Protein AF-V2XXE6-F1 (afdb_monomer)

pLDDT: mean 72.8, std 18.1, range [34.09, 96.5]

Sequence (90 aa):
MNDNEKKSGDWKLIVGGIALIVVLFIGIKFIFWGLDQAIPKPPADVSQSVPDTSTGGEEAPSFCVHCGKALPDSFQWGQFCPYCGEKNEQ

Structure (mmCIF, N/CA/C/O backbone):
data_AF-V2XXE6-F1
#
_entry.id   AF-V2XXE6-F1
#
loop_
_atom_site.group_PDB
_atom_site.id
_atom_site.type_symbol
_atom_site.label_atom_id
_atom_site.label_alt_id
_atom_site.label_comp_id
_atom_site.label_asym_id
_atom_site.label_entity_id
_atom_site.label_seq_id
_atom_site.pdbx_PDB_ins_code
_atom_site.Cartn_x
_atom_site.Cartn_y
_atom_site.Cartn_z
_atom_site.occupancy
_atom_site.B_iso_or_equiv
_atom_site.auth_seq_id
_atom_site.auth_comp_id
_atom_site.auth_asym_id
_atom_site.auth_atom_id
_atom_site.pdbx_PDB_model_num
ATOM 1 N N . MET A 1 1 ? 31.738 3.561 -41.511 1.00 34.09 1 MET A N 1
ATOM 2 C CA . MET A 1 1 ? 31.371 2.414 -40.653 1.00 34.09 1 MET A CA 1
ATOM 3 C C . MET A 1 1 ? 29.912 2.600 -40.249 1.00 34.09 1 MET A C 1
ATOM 5 O O . MET A 1 1 ? 29.535 3.740 -40.031 1.00 34.09 1 MET A O 1
ATOM 9 N N . ASN A 1 2 ? 29.089 1.547 -40.277 1.00 50.78 2 ASN A N 1
ATOM 10 C CA . ASN A 1 2 ? 27.645 1.612 -40.008 1.00 50.78 2 ASN A CA 1
ATOM 11 C C . ASN A 1 2 ? 27.385 1.178 -38.552 1.00 50.78 2 ASN A C 1
ATOM 13 O O . ASN A 1 2 ? 27.733 0.061 -38.185 1.00 50.78 2 ASN A O 1
ATOM 17 N N . ASP A 1 3 ? 26.830 2.063 -37.722 1.00 59.06 3 ASP A N 1
ATOM 18 C CA . ASP A 1 3 ? 26.731 1.912 -36.255 1.00 59.06 3 ASP A CA 1
ATOM 19 C C . ASP A 1 3 ? 25.469 1.165 -35.769 1.00 59.06 3 ASP A C 1
ATOM 21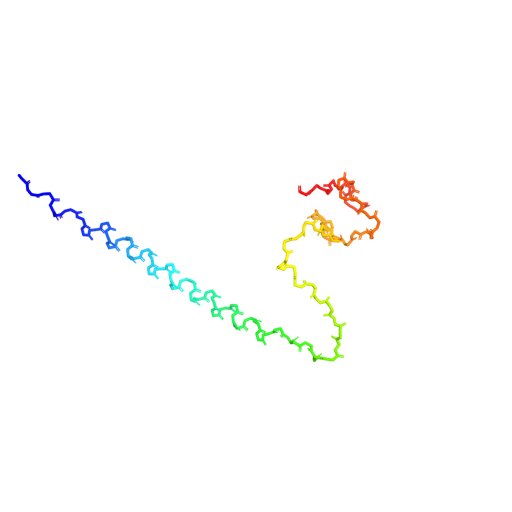 O O . ASP A 1 3 ? 25.002 1.350 -34.644 1.00 59.06 3 ASP A O 1
ATOM 25 N N . ASN A 1 4 ? 24.872 0.309 -36.59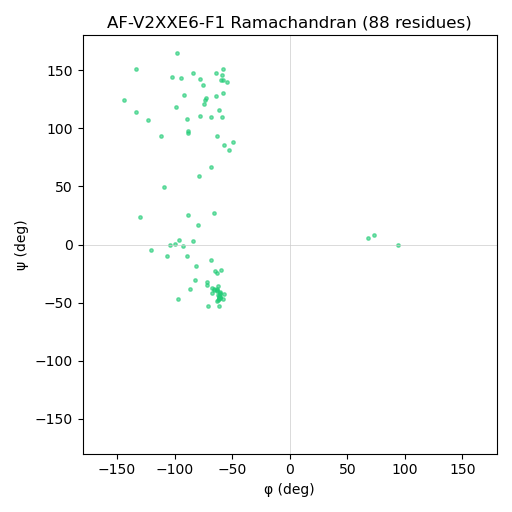5 1.00 62.06 4 ASN A N 1
ATOM 26 C CA . ASN A 1 4 ? 23.556 -0.283 -36.328 1.00 62.06 4 ASN A CA 1
ATOM 27 C C . ASN A 1 4 ? 23.574 -1.652 -35.612 1.00 62.06 4 ASN A C 1
ATOM 29 O O . ASN A 1 4 ? 22.508 -2.174 -35.291 1.00 62.06 4 ASN A O 1
ATOM 33 N N . GLU A 1 5 ? 24.739 -2.229 -35.302 1.00 58.81 5 GLU A N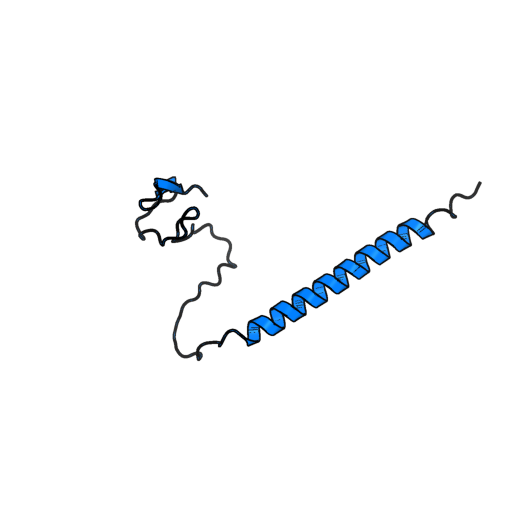 1
ATOM 34 C CA . GLU A 1 5 ? 24.832 -3.639 -34.872 1.00 58.81 5 GLU A CA 1
ATOM 35 C C . GLU A 1 5 ? 24.943 -3.903 -33.355 1.00 58.81 5 GLU A C 1
ATOM 37 O O . GLU A 1 5 ? 24.971 -5.059 -32.940 1.00 58.81 5 GLU A O 1
ATOM 42 N N . LYS A 1 6 ? 24.938 -2.882 -32.481 1.00 56.19 6 LYS A N 1
ATOM 43 C CA . LYS A 1 6 ? 25.158 -3.084 -31.023 1.00 56.19 6 LYS A CA 1
ATOM 44 C C . LYS A 1 6 ? 23.917 -3.011 -30.116 1.00 56.19 6 LYS A C 1
ATOM 46 O O . LYS A 1 6 ? 24.043 -3.212 -28.914 1.00 56.19 6 LYS A O 1
ATOM 51 N N . LYS A 1 7 ? 22.709 -2.763 -30.641 1.00 58.62 7 LYS A N 1
ATOM 52 C CA . LYS A 1 7 ? 21.525 -2.421 -29.810 1.00 58.62 7 LYS A CA 1
ATOM 53 C C . LYS A 1 7 ? 20.578 -3.587 -29.463 1.00 58.62 7 LYS A C 1
ATOM 55 O O . LYS A 1 7 ? 19.525 -3.365 -28.874 1.00 58.62 7 LYS A O 1
ATOM 60 N N . SER A 1 8 ? 20.886 -4.830 -29.833 1.00 61.66 8 SER A N 1
ATOM 61 C CA . SER A 1 8 ? 19.959 -5.960 -29.615 1.00 61.66 8 SER A CA 1
ATOM 62 C C . SER A 1 8 ? 20.022 -6.550 -28.198 1.00 61.66 8 SER A C 1
ATOM 64 O O . SER A 1 8 ? 19.007 -7.034 -27.694 1.00 61.66 8 SER A O 1
ATOM 66 N N . GLY A 1 9 ? 21.189 -6.488 -27.545 1.00 68.81 9 GLY A N 1
ATOM 67 C CA . GLY A 1 9 ? 21.412 -7.020 -26.194 1.00 68.81 9 GLY A CA 1
ATOM 68 C C . GLY A 1 9 ? 20.722 -6.199 -25.103 1.00 68.81 9 GLY A C 1
ATOM 69 O O . GLY A 1 9 ? 19.917 -6.740 -24.346 1.00 68.81 9 GLY A O 1
ATOM 70 N N . ASP A 1 10 ? 20.956 -4.884 -25.083 1.00 78.06 10 ASP A N 1
ATOM 71 C CA . ASP A 1 10 ? 20.334 -3.979 -24.104 1.00 78.06 10 ASP A CA 1
ATOM 72 C C . ASP A 1 10 ? 18.809 -3.937 -24.235 1.00 78.06 10 ASP A C 1
ATOM 74 O O . ASP A 1 10 ? 18.093 -3.957 -23.237 1.00 78.06 10 ASP A O 1
ATOM 78 N N . TRP A 1 11 ? 18.280 -3.964 -25.463 1.00 80.31 11 TRP A N 1
ATOM 79 C CA . TRP A 1 11 ? 16.832 -3.988 -25.686 1.00 80.31 11 TRP A CA 1
ATOM 80 C C . TRP A 1 11 ? 16.179 -5.257 -25.125 1.00 80.31 11 TRP A C 1
ATOM 82 O O . TRP A 1 11 ? 15.096 -5.198 -24.544 1.00 80.31 11 TRP A O 1
ATOM 92 N N . LYS A 1 12 ? 16.847 -6.410 -25.252 1.00 82.88 12 LYS A N 1
ATOM 93 C CA . LYS A 1 12 ? 16.378 -7.675 -24.670 1.00 82.88 12 LYS A CA 1
ATOM 94 C C . LYS A 1 12 ? 16.381 -7.649 -23.143 1.00 82.88 12 LYS A C 1
ATOM 96 O O . LYS A 1 12 ? 15.443 -8.173 -22.548 1.00 82.88 12 LYS A O 1
ATOM 101 N N . LEU A 1 13 ? 17.383 -7.033 -22.514 1.00 85.19 13 LEU A N 1
ATOM 102 C CA . LEU A 1 13 ? 17.433 -6.882 -21.056 1.00 85.19 13 LEU A CA 1
ATOM 103 C C . LEU A 1 13 ? 16.330 -5.950 -20.542 1.00 85.19 13 LEU A C 1
ATOM 105 O O . LEU A 1 13 ? 15.664 -6.279 -19.564 1.00 85.19 13 LEU A O 1
ATOM 109 N N . ILE A 1 14 ? 16.074 -4.842 -21.241 1.00 87.25 14 ILE A N 1
ATOM 110 C CA . ILE A 1 14 ? 14.990 -3.908 -20.905 1.00 87.25 14 ILE A CA 1
ATOM 111 C C . ILE A 1 14 ? 13.625 -4.599 -21.032 1.00 87.25 14 ILE A C 1
ATOM 113 O O . ILE A 1 14 ? 12.824 -4.557 -20.101 1.00 87.25 14 ILE A O 1
ATOM 117 N N . VAL A 1 15 ? 13.370 -5.290 -22.149 1.00 91.31 15 VAL A N 1
ATOM 118 C CA . VAL A 1 15 ? 12.117 -6.036 -22.361 1.00 91.31 15 VAL A CA 1
ATOM 119 C C . VAL A 1 15 ? 11.956 -7.164 -21.338 1.00 91.31 15 VAL A C 1
ATOM 121 O O . VAL A 1 15 ? 10.860 -7.359 -20.818 1.00 91.31 15 VAL A O 1
ATOM 124 N N . GLY A 1 16 ? 13.038 -7.871 -21.002 1.00 92.44 16 GLY A N 1
ATOM 125 C CA . GLY A 1 16 ? 13.031 -8.903 -19.964 1.00 92.44 16 GLY A CA 1
ATOM 126 C C . GLY A 1 16 ? 12.687 -8.343 -18.583 1.00 92.44 16 GLY A C 1
ATOM 127 O O . GLY A 1 16 ? 11.850 -8.911 -17.884 1.00 92.44 16 GLY A O 1
ATOM 128 N N . GLY A 1 17 ? 13.266 -7.196 -18.219 1.00 93.31 17 GLY A N 1
ATOM 129 C CA . GLY A 1 17 ? 12.957 -6.500 -16.970 1.00 93.31 17 GLY A CA 1
ATOM 130 C C . GLY A 1 17 ? 11.494 -6.062 -16.896 1.00 93.31 17 GLY A C 1
ATOM 131 O O . GLY A 1 17 ? 10.823 -6.326 -15.901 1.00 93.31 17 GLY A O 1
ATOM 132 N N . ILE A 1 18 ? 10.966 -5.470 -17.972 1.00 95.00 18 ILE A N 1
ATOM 133 C CA . ILE A 1 18 ? 9.555 -5.061 -18.050 1.00 95.00 18 ILE A CA 1
ATOM 134 C C . ILE A 1 18 ? 8.630 -6.277 -17.915 1.00 95.00 18 ILE A C 1
ATOM 136 O O . ILE A 1 18 ? 7.667 -6.228 -17.152 1.00 95.00 18 ILE A O 1
ATOM 140 N N . ALA A 1 19 ? 8.930 -7.385 -18.599 1.00 95.12 19 ALA A N 1
ATOM 141 C CA . ALA A 1 19 ? 8.140 -8.610 -18.495 1.00 95.12 19 ALA A CA 1
ATOM 142 C C . ALA A 1 19 ? 8.117 -9.166 -17.060 1.00 95.12 19 ALA A C 1
ATOM 144 O O . ALA A 1 19 ? 7.055 -9.556 -16.574 1.00 95.12 19 ALA A O 1
ATOM 145 N N . LEU A 1 20 ? 9.255 -9.143 -16.356 1.00 94.56 20 LEU A N 1
ATOM 146 C CA . LEU A 1 20 ? 9.351 -9.568 -14.955 1.00 94.56 20 LEU A CA 1
ATOM 147 C C . LEU A 1 20 ? 8.465 -8.692 -14.053 1.00 94.56 20 LEU A C 1
ATOM 149 O O . LEU A 1 20 ? 7.690 -9.208 -13.248 1.00 94.56 20 LEU A O 1
ATOM 153 N N . ILE A 1 21 ? 8.519 -7.370 -14.236 1.00 95.12 21 ILE A N 1
ATOM 154 C CA . ILE A 1 21 ? 7.694 -6.419 -13.479 1.00 95.12 21 ILE A CA 1
ATOM 155 C C . ILE A 1 21 ? 6.202 -6.694 -13.710 1.00 95.12 21 ILE A C 1
ATOM 157 O O . ILE A 1 21 ? 5.439 -6.754 -12.748 1.00 95.12 21 ILE A O 1
ATOM 161 N N . VAL A 1 22 ? 5.775 -6.920 -14.956 1.00 96.50 22 VAL A N 1
ATOM 162 C CA . VAL A 1 22 ? 4.368 -7.226 -15.273 1.00 96.50 22 VAL A CA 1
ATOM 163 C C . VAL A 1 22 ? 3.902 -8.506 -14.572 1.00 96.50 22 VAL A C 1
ATOM 165 O O . VAL A 1 22 ? 2.835 -8.506 -13.959 1.00 96.50 22 VAL A O 1
ATOM 168 N N . VAL A 1 23 ? 4.705 -9.574 -14.597 1.00 95.62 23 VAL A N 1
ATOM 169 C CA . VAL A 1 23 ? 4.391 -10.834 -13.897 1.00 95.62 23 VAL A CA 1
ATOM 170 C C . VAL A 1 23 ? 4.258 -10.609 -12.389 1.00 95.62 23 VAL A C 1
ATOM 172 O O . VAL A 1 23 ? 3.313 -11.109 -11.775 1.00 95.62 23 VAL A O 1
ATOM 175 N N . LEU A 1 24 ? 5.154 -9.814 -11.801 1.00 95.06 24 LEU A N 1
ATOM 176 C CA . LEU A 1 24 ? 5.106 -9.471 -10.382 1.00 95.06 24 LEU A CA 1
ATOM 177 C C . LEU A 1 24 ? 3.817 -8.713 -10.027 1.00 95.06 24 LEU A C 1
ATOM 179 O O . LEU A 1 24 ? 3.131 -9.083 -9.076 1.00 95.06 24 LEU A O 1
ATOM 183 N N . PHE A 1 25 ? 3.446 -7.700 -10.816 1.00 95.00 25 PHE A N 1
ATOM 184 C CA . PHE A 1 25 ? 2.211 -6.936 -10.612 1.00 95.00 25 PHE A CA 1
ATOM 185 C C . PHE A 1 25 ? 0.959 -7.807 -10.705 1.00 95.00 25 PHE A C 1
ATOM 187 O O . PHE A 1 25 ? 0.050 -7.648 -9.891 1.00 95.00 25 PHE A O 1
ATOM 194 N N . ILE A 1 26 ? 0.907 -8.732 -11.668 1.00 95.19 26 ILE A N 1
ATOM 195 C CA . ILE A 1 26 ? -0.207 -9.676 -11.809 1.00 95.19 26 ILE A CA 1
ATOM 196 C C . ILE A 1 26 ? -0.303 -10.562 -10.562 1.00 95.19 26 ILE A C 1
ATOM 198 O O . ILE A 1 26 ? -1.383 -10.671 -9.986 1.00 95.19 26 ILE A O 1
ATOM 202 N N . GLY A 1 27 ? 0.814 -11.131 -10.096 1.00 94.12 27 GLY A N 1
ATOM 203 C CA . GLY A 1 27 ? 0.849 -11.943 -8.875 1.00 94.12 27 GLY A CA 1
ATOM 204 C C . GLY A 1 27 ? 0.351 -11.180 -7.646 1.00 94.12 27 GLY A C 1
ATOM 205 O O . GLY A 1 27 ? -0.523 -11.663 -6.930 1.00 94.12 27 GLY A O 1
ATOM 206 N N . ILE A 1 28 ? 0.830 -9.950 -7.449 1.00 91.00 28 ILE A N 1
ATOM 207 C CA . ILE A 1 28 ? 0.388 -9.069 -6.359 1.00 91.00 28 ILE A CA 1
ATOM 208 C C . ILE A 1 28 ? -1.120 -8.781 -6.464 1.00 91.00 28 ILE A C 1
ATOM 210 O O . ILE A 1 28 ? -1.842 -8.913 -5.477 1.00 91.00 28 ILE A O 1
ATOM 214 N N . LYS A 1 29 ? -1.623 -8.454 -7.662 1.00 87.25 29 LYS A N 1
ATOM 215 C CA . LYS A 1 29 ? -3.057 -8.241 -7.922 1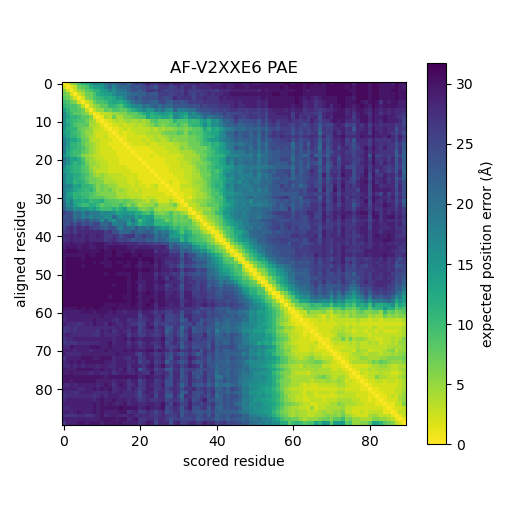.00 87.25 29 LYS A CA 1
ATOM 216 C C . LYS A 1 29 ? -3.899 -9.466 -7.559 1.00 87.25 29 LYS A C 1
ATOM 218 O O . LYS A 1 29 ? -4.940 -9.295 -6.936 1.00 87.25 29 LYS A O 1
ATOM 223 N N . PHE A 1 30 ? -3.453 -10.675 -7.896 1.00 88.56 30 PHE A N 1
ATOM 224 C CA . PHE A 1 30 ? -4.147 -11.912 -7.522 1.00 88.56 30 PHE A CA 1
ATOM 225 C C . PHE A 1 30 ? -4.157 -12.152 -6.011 1.00 88.56 30 PHE A C 1
ATOM 227 O O . PHE A 1 30 ? -5.181 -12.571 -5.476 1.00 88.56 30 PHE A O 1
ATOM 234 N N . ILE A 1 31 ? -3.055 -11.851 -5.319 1.00 86.38 31 ILE A N 1
ATOM 235 C CA . ILE A 1 31 ? -2.975 -11.950 -3.857 1.00 86.38 31 ILE A CA 1
ATOM 236 C C . ILE A 1 31 ? -3.996 -11.002 -3.220 1.00 86.38 31 ILE A C 1
ATOM 238 O O . ILE A 1 31 ? -4.840 -11.449 -2.450 1.00 86.38 31 ILE A O 1
ATOM 242 N N . PHE A 1 32 ? -3.990 -9.719 -3.586 1.00 81.44 32 PHE A N 1
ATOM 243 C CA . PHE A 1 32 ? -4.952 -8.752 -3.050 1.00 81.44 32 PHE A CA 1
ATOM 244 C C . PHE A 1 32 ? -6.403 -9.091 -3.410 1.00 81.44 32 PHE A C 1
ATOM 246 O O . PHE A 1 32 ? -7.288 -8.921 -2.576 1.00 81.44 32 PHE A O 1
ATOM 253 N N . TRP A 1 33 ? -6.654 -9.626 -4.608 1.00 80.50 33 TRP A N 1
ATOM 254 C CA . TRP A 1 33 ? -7.998 -10.050 -5.002 1.00 80.50 33 TRP A CA 1
ATOM 255 C C . TRP A 1 33 ? -8.491 -11.260 -4.193 1.00 80.50 33 TRP A C 1
ATOM 257 O O . TRP A 1 33 ? -9.654 -11.303 -3.805 1.00 80.50 33 TRP A O 1
ATOM 267 N N . GLY A 1 34 ? -7.605 -12.209 -3.873 1.00 74.50 34 GLY A N 1
ATOM 268 C CA . GLY A 1 34 ? -7.922 -13.340 -2.996 1.00 74.50 34 GLY A CA 1
ATOM 269 C C . GLY A 1 34 ? -8.082 -12.945 -1.524 1.00 74.50 34 GLY A C 1
ATOM 270 O O . GLY A 1 34 ? -8.933 -13.501 -0.831 1.00 74.50 34 GLY A O 1
ATOM 271 N N . LEU A 1 35 ? -7.305 -11.968 -1.045 1.00 66.19 35 LEU A N 1
ATOM 272 C CA . LEU A 1 35 ? -7.394 -11.473 0.332 1.00 66.19 35 LEU A CA 1
ATOM 273 C C . LEU A 1 35 ? -8.665 -10.641 0.584 1.00 66.19 35 LEU A C 1
ATOM 275 O O . LEU A 1 35 ? -9.216 -10.744 1.677 1.00 66.19 35 LEU A O 1
ATOM 279 N N . ASP A 1 36 ? -9.188 -9.897 -0.403 1.00 62.66 36 ASP A N 1
ATOM 280 C CA . ASP A 1 36 ? -10.467 -9.161 -0.266 1.00 62.66 36 ASP A CA 1
ATOM 281 C C . ASP A 1 36 ? -11.669 -10.097 -0.041 1.00 62.66 36 ASP A C 1
ATOM 283 O O . ASP A 1 36 ? -12.665 -9.716 0.570 1.00 62.66 36 ASP A O 1
ATOM 287 N N . GLN A 1 37 ? -11.565 -11.353 -0.484 1.00 60.50 37 GLN A N 1
ATOM 288 C CA . GLN A 1 37 ? -12.599 -12.369 -0.286 1.00 60.50 37 GLN A CA 1
ATOM 289 C C . GLN A 1 37 ? -12.546 -13.028 1.102 1.00 60.50 37 GLN A C 1
ATOM 291 O O . GLN A 1 37 ? -13.521 -13.647 1.526 1.00 60.50 37 GLN A O 1
ATOM 296 N N . ALA A 1 38 ? -11.417 -12.911 1.807 1.00 61.25 38 ALA A N 1
ATOM 297 C CA . ALA A 1 38 ? -11.234 -13.453 3.152 1.00 61.25 38 ALA A CA 1
ATOM 298 C C . ALA A 1 38 ? -11.657 -12.467 4.254 1.00 61.25 38 ALA A C 1
ATOM 300 O O . ALA A 1 38 ? -11.751 -12.861 5.417 1.00 61.25 38 ALA A O 1
ATOM 301 N N . ILE A 1 39 ? -11.929 -11.206 3.901 1.00 60.19 39 ILE A N 1
ATOM 302 C CA . ILE A 1 39 ? -12.501 -10.223 4.817 1.00 60.19 39 ILE A CA 1
ATOM 303 C C . ILE A 1 39 ? -14.027 -10.342 4.707 1.00 60.19 39 ILE A C 1
ATOM 305 O O . ILE A 1 39 ? -14.592 -9.947 3.683 1.00 60.19 39 ILE A O 1
ATOM 309 N N . PRO A 1 40 ? -14.727 -10.896 5.714 1.00 57.53 40 PRO A N 1
ATOM 310 C CA . PRO A 1 40 ? -16.182 -10.901 5.713 1.00 57.53 40 PRO A CA 1
ATOM 311 C C . PRO A 1 40 ? -16.670 -9.452 5.659 1.00 57.53 40 PRO A C 1
ATOM 313 O O . PRO A 1 40 ? -16.515 -8.704 6.623 1.00 57.53 40 PRO A O 1
ATOM 316 N N . LYS A 1 41 ? -17.239 -9.045 4.517 1.00 56.00 41 LYS A N 1
ATOM 317 C CA . LYS A 1 41 ? -17.970 -7.782 4.410 1.00 56.00 41 LYS A CA 1
ATOM 318 C C . LYS A 1 41 ? -19.148 -7.875 5.390 1.00 56.00 41 LYS A C 1
ATOM 320 O O . LYS A 1 41 ? -19.985 -8.767 5.214 1.00 56.00 41 LYS A O 1
ATOM 325 N N . PRO A 1 42 ? -19.206 -7.036 6.442 1.00 54.78 42 PRO A N 1
ATOM 326 C CA . PRO A 1 42 ? -20.373 -7.007 7.307 1.00 54.78 42 PRO A CA 1
ATOM 327 C C . PRO A 1 42 ? -21.604 -6.655 6.457 1.00 54.78 42 PRO A C 1
ATOM 329 O O . PRO A 1 42 ? -21.475 -5.924 5.468 1.00 54.78 42 PRO A O 1
ATOM 332 N N . PRO A 1 43 ? -22.784 -7.209 6.784 1.00 46.09 43 PRO A N 1
ATOM 333 C CA . PRO A 1 43 ? -24.003 -6.947 6.034 1.00 46.09 43 PRO A CA 1
ATOM 334 C C . PRO A 1 43 ? -24.256 -5.439 5.957 1.00 46.09 43 PRO A C 1
ATOM 336 O O . PRO A 1 43 ? -24.047 -4.717 6.933 1.00 46.09 43 PRO A O 1
ATOM 339 N N . ALA A 1 44 ? -24.709 -4.989 4.787 1.00 52.66 44 ALA A N 1
ATOM 340 C CA . ALA A 1 44 ? -24.916 -3.595 4.392 1.00 52.66 44 ALA A CA 1
ATOM 341 C C . ALA A 1 44 ? -26.022 -2.838 5.172 1.00 52.66 44 ALA A C 1
ATOM 343 O O . ALA A 1 44 ? -26.580 -1.875 4.662 1.00 52.66 44 ALA A O 1
ATOM 344 N N . ASP A 1 45 ? -26.301 -3.235 6.414 1.00 49.94 45 ASP A N 1
ATOM 345 C CA . ASP A 1 45 ? -27.284 -2.628 7.319 1.00 49.94 45 ASP A CA 1
ATOM 346 C C . ASP A 1 45 ? -26.696 -2.327 8.708 1.00 49.94 45 ASP A C 1
ATOM 348 O O . ASP A 1 45 ? -27.406 -2.208 9.706 1.00 49.94 45 ASP A O 1
ATOM 352 N N . VAL A 1 46 ? -25.375 -2.163 8.797 1.00 46.12 46 VAL A N 1
ATOM 353 C CA . VAL A 1 46 ? -24.762 -1.437 9.910 1.00 46.12 46 VAL A CA 1
ATOM 354 C C . VAL A 1 46 ? -23.945 -0.315 9.307 1.00 46.12 46 VAL A C 1
ATOM 356 O O . VAL A 1 46 ? -22.899 -0.533 8.704 1.00 46.12 46 VAL A O 1
ATOM 359 N N . SER A 1 47 ? -24.475 0.894 9.463 1.00 51.09 47 SER A N 1
ATOM 360 C CA . SER A 1 47 ? -23.791 2.166 9.281 1.00 51.09 47 SER A CA 1
ATOM 361 C C . SER A 1 47 ? -22.504 2.184 10.112 1.00 51.09 47 SER A C 1
ATOM 363 O O . SER A 1 47 ? -22.475 2.710 11.220 1.00 51.09 47 SER A O 1
ATOM 365 N N . GLN A 1 48 ? -21.442 1.576 9.600 1.00 43.00 48 GLN A N 1
ATOM 366 C CA . GLN A 1 48 ? -20.098 1.702 10.126 1.00 43.00 48 GLN A CA 1
ATOM 367 C C . GLN A 1 48 ? -19.316 2.473 9.077 1.00 43.00 48 GLN A C 1
ATOM 369 O O . GLN A 1 48 ? -18.825 1.924 8.095 1.00 43.00 4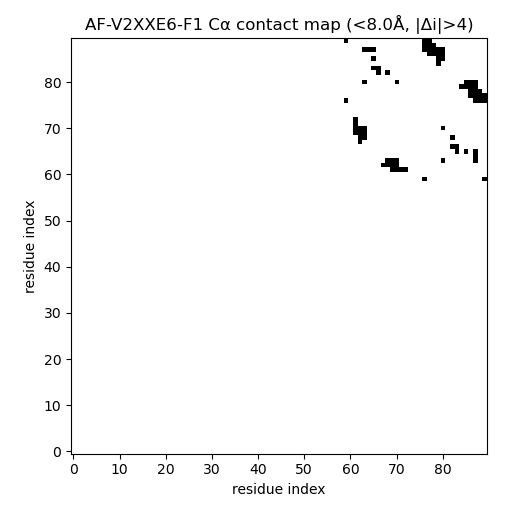8 GLN A O 1
ATOM 374 N N . SER A 1 49 ? -19.283 3.784 9.286 1.00 46.75 49 SER A N 1
ATOM 375 C CA . SER A 1 49 ? -18.329 4.714 8.704 1.00 46.75 49 SER A CA 1
ATOM 376 C C . SER A 1 49 ? -16.913 4.168 8.896 1.00 46.75 49 SER A C 1
ATOM 378 O O . SER A 1 49 ? -16.261 4.432 9.903 1.00 46.75 49 SER A O 1
ATOM 380 N N . VAL A 1 50 ? -16.453 3.363 7.945 1.00 43.44 50 VAL A N 1
ATOM 381 C CA . VAL A 1 50 ? -15.034 3.243 7.641 1.00 43.44 50 VAL A CA 1
ATOM 38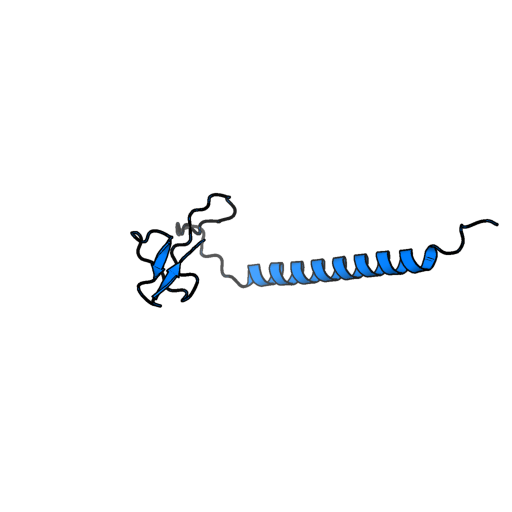2 C C . VAL A 1 50 ? -14.741 4.493 6.820 1.00 43.44 50 VAL A C 1
ATOM 384 O O . VAL A 1 50 ? -15.291 4.611 5.723 1.00 43.44 50 VAL A O 1
ATOM 387 N N . PRO A 1 51 ? -13.985 5.480 7.329 1.00 43.75 51 PRO A N 1
ATOM 388 C CA . PRO A 1 51 ? -13.549 6.548 6.462 1.00 43.75 51 PRO A CA 1
ATOM 389 C C . PRO A 1 51 ? -12.556 5.920 5.483 1.00 43.75 51 PRO A C 1
ATOM 391 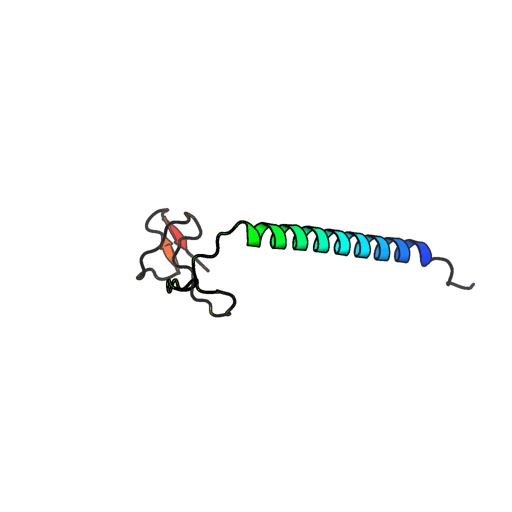O O . PRO A 1 51 ? -11.463 5.491 5.852 1.00 43.75 51 PRO A O 1
ATOM 394 N N . ASP A 1 52 ? -12.987 5.821 4.230 1.00 38.62 52 ASP A N 1
ATOM 395 C CA . ASP A 1 52 ? -12.119 5.767 3.064 1.00 38.62 52 ASP A CA 1
ATOM 396 C C . ASP A 1 52 ? -11.242 7.030 3.094 1.00 38.62 52 ASP A C 1
ATOM 398 O O . ASP A 1 52 ? -11.569 8.067 2.513 1.00 38.62 52 ASP A O 1
ATOM 402 N N . THR A 1 53 ? -10.113 6.986 3.806 1.00 43.31 53 THR A N 1
ATOM 403 C CA . THR A 1 53 ? -9.078 8.024 3.706 1.00 43.31 53 THR A CA 1
ATOM 404 C C . THR A 1 53 ? -8.245 7.781 2.446 1.00 43.31 53 THR A C 1
ATOM 406 O O . THR A 1 53 ? -7.031 7.610 2.470 1.00 43.31 53 THR A O 1
ATOM 409 N N . SER A 1 54 ? -8.931 7.788 1.307 1.00 46.56 54 SER A N 1
ATOM 410 C CA . SER A 1 54 ? -8.396 8.200 0.015 1.00 46.56 54 SER A CA 1
ATOM 411 C C . SER A 1 54 ? -9.037 9.531 -0.379 1.00 46.56 54 SER A C 1
ATOM 413 O O . SER A 1 54 ? -9.552 9.689 -1.482 1.00 46.56 54 SER A O 1
ATOM 415 N N . THR A 1 55 ? -9.035 10.492 0.546 1.00 37.94 55 THR A N 1
ATOM 416 C CA . THR A 1 55 ? -9.340 11.894 0.254 1.00 37.94 55 THR A CA 1
ATOM 417 C C . THR A 1 55 ? -8.274 12.737 0.932 1.00 37.94 55 THR A C 1
ATOM 419 O O . THR A 1 55 ? -8.136 12.711 2.149 1.00 37.94 55 THR A O 1
ATOM 422 N N . GLY A 1 56 ? -7.467 13.418 0.119 1.00 42.84 56 GLY A N 1
ATOM 423 C CA . GLY A 1 56 ? -6.411 14.315 0.564 1.00 42.84 56 GLY A CA 1
ATOM 424 C C . GLY A 1 56 ? -6.959 15.503 1.349 1.00 42.84 56 GLY A C 1
ATOM 425 O O . GLY A 1 56 ? -7.291 16.533 0.769 1.00 42.84 56 GLY A O 1
ATOM 426 N N . GLY A 1 57 ? -7.003 15.345 2.664 1.00 37.66 57 GLY A N 1
ATOM 427 C CA . GLY A 1 57 ? -7.009 16.407 3.657 1.00 37.66 57 GLY A CA 1
ATOM 428 C C . GLY A 1 57 ? -6.198 15.896 4.840 1.00 37.66 57 GLY A C 1
ATOM 429 O O . GLY A 1 57 ? -6.456 14.798 5.324 1.00 37.66 57 GLY A O 1
ATOM 430 N N . GLU A 1 58 ? -5.172 16.636 5.244 1.00 49.25 58 GLU A N 1
ATOM 431 C CA . GLU A 1 58 ? -4.294 16.326 6.376 1.00 49.25 58 GLU A CA 1
ATOM 432 C C . GLU A 1 58 ? -5.067 16.442 7.708 1.00 49.25 58 GLU A C 1
ATOM 434 O O . GLU A 1 58 ? -4.831 17.331 8.522 1.00 49.25 58 GLU A O 1
ATOM 439 N N . GLU A 1 59 ? -6.040 15.558 7.934 1.00 58.12 59 GLU A N 1
ATOM 440 C CA . GLU A 1 59 ? -6.650 15.328 9.241 1.00 58.12 59 GLU A CA 1
ATOM 441 C C . GLU A 1 59 ? -5.816 14.264 9.940 1.00 58.12 59 GLU A C 1
ATOM 443 O O . GLU A 1 59 ? -5.897 13.063 9.679 1.00 58.12 59 GLU A O 1
ATOM 448 N N . ALA A 1 60 ? -4.900 14.752 10.761 1.00 64.19 60 ALA A N 1
ATOM 449 C CA . ALA A 1 60 ? -3.880 13.935 11.373 1.00 64.19 60 ALA A CA 1
ATOM 450 C C . ALA A 1 60 ? -4.492 12.811 12.244 1.00 64.19 60 ALA A C 1
ATOM 452 O O . ALA A 1 60 ? -5.507 13.028 12.913 1.00 64.19 60 ALA A O 1
ATOM 453 N N . PRO A 1 61 ? -3.904 11.600 12.234 1.00 72.75 61 PRO A N 1
ATOM 454 C CA . PRO A 1 61 ? -4.559 10.398 12.741 1.00 72.75 61 PRO A CA 1
ATOM 455 C C . PRO A 1 61 ? -4.989 10.489 14.217 1.00 72.75 61 PRO A C 1
ATOM 457 O O . PRO A 1 61 ? -4.357 11.137 15.046 1.00 72.75 61 PRO A O 1
ATOM 460 N N . SER A 1 62 ? -6.042 9.769 14.602 1.00 78.88 62 SER A N 1
ATOM 461 C CA . SER A 1 62 ? -6.492 9.699 16.004 1.00 78.88 62 SER A CA 1
ATOM 462 C C . SER A 1 62 ? -5.662 8.733 16.863 1.00 78.88 62 SER A C 1
ATOM 464 O O . SER A 1 62 ? -6.085 8.325 17.942 1.00 78.88 62 SER A O 1
ATOM 466 N N . PHE A 1 63 ? -4.469 8.336 16.413 1.00 85.94 63 PHE A N 1
ATOM 467 C CA . PHE A 1 63 ? -3.573 7.426 17.125 1.00 85.94 63 PHE A CA 1
ATOM 468 C C . PHE A 1 63 ? -2.136 7.948 17.136 1.00 85.94 63 PHE A C 1
ATOM 470 O O . PHE A 1 63 ? -1.689 8.644 16.228 1.00 85.94 63 PHE A O 1
ATOM 477 N N . CYS A 1 64 ? -1.393 7.596 18.182 1.00 87.06 64 CYS A N 1
ATOM 478 C CA . CYS A 1 64 ? 0.019 7.934 18.292 1.00 87.06 64 CYS A CA 1
ATOM 479 C C . CYS A 1 64 ? 0.842 7.063 17.340 1.00 87.06 64 CYS A C 1
ATOM 481 O O . CYS A 1 64 ? 0.817 5.839 17.455 1.00 87.06 64 CYS A O 1
ATOM 483 N N . VAL A 1 65 ? 1.631 7.683 16.462 1.00 84.56 65 VAL A N 1
ATOM 484 C CA . VAL A 1 65 ? 2.496 6.978 15.495 1.00 84.56 65 VAL A CA 1
ATOM 485 C C . VAL A 1 65 ? 3.613 6.170 16.155 1.00 84.56 65 VAL A C 1
ATOM 487 O O . VAL A 1 65 ? 4.089 5.194 15.585 1.00 84.56 65 VAL A O 1
ATOM 490 N N . HIS A 1 66 ? 3.992 6.529 17.382 1.00 87.00 66 HIS A N 1
ATOM 491 C CA . HIS A 1 66 ? 5.081 5.874 18.106 1.00 87.00 66 HIS A CA 1
ATOM 492 C C . HIS A 1 66 ? 4.635 4.640 18.890 1.00 87.00 66 HIS A C 1
ATOM 494 O O . HIS A 1 66 ? 5.364 3.656 18.961 1.00 87.00 66 HIS A O 1
ATOM 500 N N . CYS A 1 67 ? 3.445 4.676 19.500 1.00 88.88 67 CYS A N 1
ATOM 501 C CA . CYS A 1 67 ? 2.968 3.592 20.372 1.00 88.88 67 CYS A CA 1
ATOM 502 C C . CYS A 1 67 ? 1.655 2.936 19.930 1.00 88.88 67 CYS A C 1
ATOM 504 O O . CYS A 1 67 ? 1.208 1.987 20.573 1.00 88.88 67 CYS A O 1
ATOM 506 N N . GLY A 1 68 ? 1.013 3.441 18.873 1.00 82.69 68 GLY A N 1
ATOM 507 C CA . GLY A 1 68 ? -0.210 2.881 18.293 1.00 82.69 68 GLY A CA 1
ATOM 508 C C . GLY A 1 68 ? -1.457 2.993 19.172 1.00 82.69 68 GLY A C 1
ATOM 509 O O . GLY A 1 68 ? -2.499 2.444 18.826 1.00 82.69 68 GLY A O 1
ATOM 510 N N . LYS A 1 69 ? -1.381 3.675 20.322 1.00 86.31 69 LYS A N 1
ATOM 511 C CA . LYS A 1 69 ? -2.553 3.926 21.171 1.00 86.31 69 LYS A CA 1
ATOM 512 C C . LYS A 1 69 ? -3.391 5.060 20.594 1.00 86.31 69 LYS A C 1
ATOM 514 O O . LYS A 1 69 ? -2.837 6.046 20.109 1.00 86.31 69 LYS A O 1
ATOM 519 N N . ALA A 1 70 ? -4.710 4.921 20.702 1.00 86.00 70 ALA A N 1
ATOM 520 C CA . ALA A 1 70 ? -5.644 5.990 20.381 1.00 86.00 70 ALA A CA 1
ATOM 521 C C . ALA A 1 70 ? -5.340 7.223 21.244 1.00 86.00 70 ALA A C 1
ATOM 523 O O . ALA A 1 70 ? -5.159 7.115 22.459 1.00 86.00 70 ALA A O 1
ATOM 524 N N . LEU A 1 71 ? -5.234 8.375 20.596 1.00 84.25 71 LEU A N 1
ATOM 525 C CA . LEU A 1 71 ? -5.070 9.671 21.231 1.00 84.25 71 LEU A CA 1
ATOM 526 C C . LEU A 1 71 ? -6.456 10.203 21.625 1.00 84.25 71 LEU A C 1
ATOM 528 O O . LEU A 1 71 ? -7.438 9.904 20.947 1.00 84.25 71 LEU A O 1
ATOM 532 N N . PRO A 1 72 ? -6.563 10.971 22.721 1.00 81.88 72 PRO A N 1
ATOM 533 C CA . PRO A 1 72 ? -7.824 11.613 23.080 1.00 81.88 72 PRO A CA 1
ATOM 534 C C . PRO A 1 72 ? -8.234 12.630 22.004 1.00 81.88 72 PRO A C 1
ATOM 536 O O . PRO A 1 72 ? -7.370 13.291 21.437 1.00 81.88 72 PRO A O 1
ATOM 539 N N . ASP A 1 73 ? -9.535 12.821 21.775 1.00 77.62 73 ASP A N 1
ATOM 540 C CA . ASP A 1 73 ? -10.051 13.713 20.716 1.00 77.62 73 ASP A CA 1
ATOM 541 C C . ASP A 1 73 ? -9.608 15.181 20.863 1.00 77.62 73 ASP A C 1
ATOM 543 O O . ASP A 1 73 ? -9.573 15.938 19.899 1.00 77.62 73 ASP A O 1
ATOM 547 N N . SER A 1 74 ? -9.232 15.599 22.075 1.00 78.81 74 SER A N 1
ATOM 548 C CA . SER A 1 74 ? -8.690 16.933 22.355 1.00 78.81 74 SER A CA 1
ATOM 549 C C . SER A 1 74 ? -7.182 17.058 22.096 1.00 78.81 74 SER A C 1
ATOM 551 O O . SER A 1 74 ? -6.583 18.081 22.439 1.00 7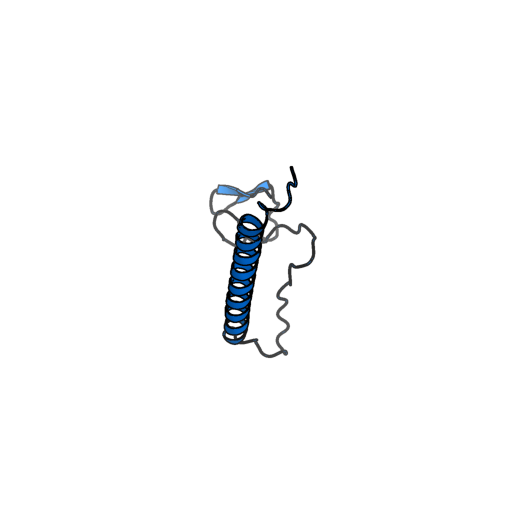8.81 74 SER A O 1
ATOM 553 N N . PHE A 1 75 ? -6.529 16.010 21.591 1.00 80.75 75 PHE A N 1
ATOM 554 C CA . PHE A 1 75 ? -5.094 15.995 21.346 1.00 80.75 75 PHE A CA 1
ATOM 555 C C . PHE A 1 75 ? -4.743 16.832 20.116 1.00 80.75 75 PHE A C 1
ATOM 557 O O . PHE A 1 75 ? -5.171 16.545 19.002 1.00 80.75 75 PHE A O 1
ATOM 564 N N . GLN A 1 76 ? -3.909 17.850 20.317 1.00 80.25 76 GLN A N 1
ATOM 565 C CA . GLN A 1 76 ? -3.350 18.637 19.224 1.00 80.25 76 GLN A CA 1
ATOM 566 C C . GLN A 1 76 ? -2.007 18.043 18.793 1.00 80.25 76 GLN A C 1
ATOM 568 O O . GLN A 1 76 ? -1.115 17.827 19.619 1.00 80.25 76 GLN A O 1
ATOM 573 N N . TRP A 1 77 ? -1.856 17.800 17.492 1.00 82.81 77 TRP A N 1
ATOM 574 C CA . TRP A 1 77 ? -0.592 17.375 16.896 1.00 82.81 77 TRP A CA 1
ATOM 575 C C . TRP A 1 77 ? 0.517 18.403 17.168 1.00 82.81 77 TRP A C 1
ATOM 577 O O . TRP A 1 77 ? 0.273 19.607 17.211 1.00 82.81 77 TRP A O 1
ATOM 587 N N . GLY A 1 78 ? 1.733 17.925 17.427 1.00 80.19 78 GLY A N 1
ATOM 588 C CA . GLY A 1 78 ? 2.850 18.728 17.934 1.00 80.19 78 GLY A CA 1
ATOM 589 C C . GLY A 1 78 ? 3.004 18.726 19.462 1.00 80.19 78 GLY A C 1
ATOM 590 O O . GLY A 1 78 ? 3.938 19.350 19.967 1.00 80.19 78 GLY A O 1
ATOM 591 N N . GLN A 1 79 ? 2.138 18.024 20.204 1.00 83.38 79 GLN A N 1
ATOM 592 C CA . GLN A 1 79 ? 2.291 17.757 21.642 1.00 83.38 79 GLN A CA 1
ATOM 593 C C . GLN A 1 79 ? 2.884 16.358 21.907 1.00 83.38 79 GLN A C 1
ATOM 595 O O . GLN A 1 79 ? 2.932 15.496 21.025 1.00 83.38 79 GLN A O 1
ATOM 600 N N . PHE A 1 80 ? 3.354 16.124 23.135 1.00 87.94 80 PHE A N 1
ATOM 601 C CA . PHE A 1 80 ? 3.855 14.814 23.561 1.00 87.94 80 PHE A CA 1
ATOM 602 C C . PHE A 1 80 ? 2.707 13.836 23.821 1.00 87.94 80 PHE A C 1
ATOM 604 O O . PHE A 1 80 ? 1.705 14.182 24.448 1.00 87.94 80 PHE A O 1
ATOM 611 N N . CYS A 1 81 ? 2.863 12.597 23.363 1.00 88.44 81 CYS A N 1
ATOM 612 C CA . CYS A 1 81 ? 1.912 11.528 23.611 1.00 88.44 81 CYS A CA 1
ATOM 613 C C . CYS A 1 81 ? 1.844 11.210 25.118 1.00 88.44 81 CYS A C 1
ATOM 615 O O . CYS A 1 81 ? 2.878 10.900 25.713 1.00 88.44 81 CYS A O 1
ATOM 617 N N . PRO A 1 82 ? 0.652 11.185 25.742 1.00 87.25 82 PRO A N 1
ATOM 618 C CA . PRO A 1 82 ? 0.512 10.927 27.179 1.00 87.25 82 PRO A CA 1
ATOM 619 C C . PRO A 1 82 ? 0.875 9.490 27.584 1.00 87.25 82 PRO A C 1
ATOM 621 O O . PRO A 1 82 ? 1.013 9.203 28.769 1.00 87.25 82 PRO A O 1
ATOM 624 N N . TYR A 1 83 ? 1.011 8.577 26.617 1.00 89.25 83 TYR A N 1
ATOM 625 C CA . TYR A 1 83 ? 1.283 7.167 26.883 1.00 89.25 83 TYR A CA 1
ATOM 626 C C . TYR A 1 83 ? 2.761 6.800 26.767 1.00 89.25 83 TYR A C 1
ATOM 628 O O . TYR A 1 83 ? 3.275 6.089 27.624 1.00 89.25 83 TYR A O 1
AT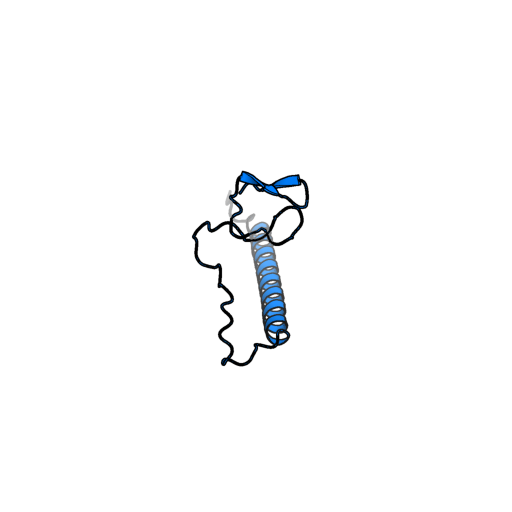OM 636 N N . CYS A 1 84 ? 3.430 7.236 25.697 1.00 89.94 84 CYS A N 1
ATOM 637 C CA . CYS A 1 84 ? 4.837 6.908 25.450 1.00 89.94 84 CYS A CA 1
ATOM 638 C C . CYS A 1 84 ? 5.792 8.079 25.694 1.00 89.94 84 CYS A C 1
ATOM 640 O O . CYS A 1 84 ? 6.998 7.866 25.694 1.00 89.94 84 CYS A O 1
ATOM 642 N N . GLY A 1 85 ? 5.274 9.293 25.900 1.00 87.25 85 GLY A N 1
ATOM 643 C CA . GLY A 1 85 ? 6.089 10.486 26.115 1.00 87.25 85 GLY A CA 1
ATOM 644 C C . GLY A 1 85 ? 6.785 11.012 24.861 1.00 87.25 85 GLY A C 1
ATOM 645 O O . GLY A 1 85 ? 7.589 11.925 24.987 1.00 87.25 85 GLY A O 1
ATOM 646 N N . GLU A 1 86 ? 6.478 10.475 23.676 1.00 89.38 86 GLU A N 1
ATOM 647 C CA . GLU A 1 86 ? 7.106 10.888 22.418 1.00 89.38 86 GLU A CA 1
ATOM 648 C C . GLU A 1 86 ? 6.278 11.957 21.699 1.00 89.38 86 GLU A C 1
ATOM 650 O O . GLU A 1 86 ? 5.043 11.934 21.736 1.00 89.38 86 GLU A O 1
ATOM 655 N N . LYS A 1 87 ? 6.945 12.919 21.055 1.00 83.50 87 LYS A N 1
ATOM 656 C CA . LYS A 1 87 ? 6.276 14.006 20.333 1.00 83.50 87 LYS A CA 1
ATOM 657 C C . LYS A 1 87 ? 5.660 13.477 19.038 1.00 83.50 87 LYS A C 1
ATOM 659 O O . LYS A 1 87 ? 6.343 12.870 18.216 1.00 83.50 87 LYS A O 1
ATOM 664 N N . ASN A 1 88 ? 4.363 13.714 18.857 1.00 78.50 88 ASN A N 1
ATOM 665 C CA . ASN A 1 88 ? 3.677 13.383 17.611 1.00 78.50 88 ASN A CA 1
ATOM 666 C C . ASN A 1 88 ? 3.796 14.577 16.659 1.00 78.50 88 ASN A C 1
ATOM 668 O O . ASN A 1 88 ? 3.049 15.547 16.787 1.00 78.50 88 ASN A O 1
ATOM 672 N N . GLU A 1 89 ? 4.760 14.520 15.747 1.00 77.00 89 GLU A N 1
ATOM 673 C CA . GLU A 1 89 ? 4.928 15.468 14.640 1.00 77.00 89 GLU A CA 1
ATOM 674 C C . GLU A 1 89 ? 4.393 14.805 13.359 1.00 77.00 89 GLU A C 1
ATOM 676 O O . GLU A 1 89 ? 4.468 13.580 13.240 1.00 77.00 89 GLU A O 1
ATOM 681 N N . GLN A 1 90 ? 3.771 15.588 12.470 1.00 61.25 90 GLN A N 1
ATOM 682 C CA . GLN A 1 90 ? 3.360 15.116 11.139 1.00 61.25 90 GLN A CA 1
ATOM 683 C C . GLN A 1 90 ? 4.573 15.000 10.217 1.00 61.25 90 GLN A C 1
ATOM 685 O O . GLN A 1 90 ? 5.439 15.903 10.290 1.00 61.25 90 GLN A O 1
#

Foldseek 3Di:
DDPPPPPPVVVVVVVVVVVVVVVVVVVVVVVVVVVVVVPPDPPPPDPDPPPPPPPDDCPDDQAAPVPRHGHPPPDDQQDAGPPPRHHRHD

Mean predicted aligned error: 18.9 Å

Secondary structure (DSSP, 8-state):
----SS-HHHHHHHHHHHHHHHHHHHHHHHHHHHHHTTS----TTS--------S------SB-TTT-PBPPTTPPTTSBPTTT--B---

Radius of gyration: 24.48 Å; Cα contacts (8 Å, |Δi|>4): 40; chains: 1; bounding box: 59×32×68 Å

Nearest PDB structures (foldseek):
  1z2q-assembly1_A  TM=3.064E-01  e=4.424E+00  Leishmania major

Solvent-accessible surface area (backbone atoms only — not comparable to full-atom values): 6054 Å² total; per-residue (Å²): 137,83,88,78,82,75,63,67,63,62,52,50,52,51,52,49,52,51,51,53,51,52,52,51,51,50,52,50,50,52,51,53,58,56,52,61,71,72,50,80,77,74,68,98,83,60,96,68,87,70,80,76,82,85,57,101,62,95,72,76,71,66,43,39,89,89,74,69,45,74,50,64,93,86,63,60,84,70,42,62,38,94,84,78,67,47,70,43,70,136